Protein AF-A0A0W0DKJ3-F1 (afdb_monomer_lite)

Foldseek 3Di:
DVVVVVVVVVVVVVVVVVVVVVVVVVVVVVVVVLVVVVVVPVVDDDDDDRVVVVVVVVVVVVVVVVVVVVVVLVVLVVVCVVVVHDSVVSCVVVVHDPDPD

Radius of gyration: 24.48 Å; chains: 1; bounding box: 47×45×58 Å

Secondary structure (DSSP, 8-state):
-HHHHHHHHHHHHHHHHHHHHHHHHHHHHHHHHHHHHHHHHTTS-TT---HHHHHHHHHHHHHHHHHHHHHHHHHHHHHHHHHTS-HHHHHHHTT--SS--

Structure (mmCIF, N/CA/C/O backbone):
data_AF-A0A0W0DKJ3-F1
#
_entry.id   AF-A0A0W0DKJ3-F1
#
loop_
_atom_site.group_PDB
_atom_site.id
_atom_site.type_symbol
_atom_site.label_atom_id
_atom_site.label_alt_id
_atom_site.label_comp_id
_atom_site.label_asym_id
_atom_site.label_entity_id
_atom_site.label_seq_id
_atom_site.pdbx_PDB_ins_code
_atom_site.Cartn_x
_atom_site.Cartn_y
_atom_site.Cartn_z
_atom_site.occupancy
_atom_site.B_iso_or_equiv
_atom_site.auth_seq_id
_atom_site.auth_comp_id
_atom_site.auth_asym_id
_atom_site.auth_atom_id
_atom_site.pdbx_PDB_model_num
ATOM 1 N N . MET A 1 1 ? -17.952 -22.153 -36.289 1.00 56.47 1 MET A N 1
ATOM 2 C CA . MET A 1 1 ? -18.093 -21.346 -35.056 1.00 56.47 1 MET A CA 1
ATOM 3 C C . MET A 1 1 ? -16.940 -21.599 -34.083 1.00 56.47 1 MET A C 1
ATOM 5 O O . MET A 1 1 ? -16.276 -20.640 -33.734 1.00 56.47 1 MET A O 1
ATOM 9 N N . MET A 1 2 ? -16.614 -22.849 -33.714 1.00 56.44 2 MET A N 1
ATOM 10 C CA . MET A 1 2 ? -15.441 -23.153 -32.858 1.00 56.44 2 MET A CA 1
ATOM 11 C C . MET A 1 2 ? -14.093 -22.672 -33.439 1.00 56.44 2 MET A C 1
ATOM 13 O O . MET A 1 2 ? -13.281 -22.102 -32.721 1.00 56.44 2 MET A O 1
ATOM 17 N N . THR A 1 3 ? -13.898 -22.807 -34.752 1.00 61.28 3 THR A N 1
ATOM 18 C CA . THR A 1 3 ? -12.678 -22.378 -35.465 1.00 61.28 3 THR A CA 1
ATOM 19 C C . THR A 1 3 ? -12.443 -20.864 -35.468 1.00 61.28 3 THR A C 1
ATOM 21 O O . THR A 1 3 ? -11.305 -20.420 -35.592 1.00 61.28 3 THR A O 1
ATOM 24 N N . ASP A 1 4 ? -13.510 -20.076 -35.329 1.00 76.69 4 ASP A N 1
ATOM 25 C CA . ASP A 1 4 ? -13.472 -18.608 -35.313 1.00 76.69 4 ASP A CA 1
ATOM 26 C C . ASP A 1 4 ? -13.035 -18.090 -33.932 1.00 76.69 4 ASP A C 1
ATOM 28 O O . ASP A 1 4 ? -12.144 -17.252 -33.813 1.00 76.69 4 ASP A O 1
ATOM 32 N N . ILE A 1 5 ? -13.546 -18.717 -32.866 1.00 82.00 5 ILE A N 1
ATOM 33 C CA . ILE A 1 5 ? -13.148 -18.438 -31.477 1.00 82.00 5 ILE A CA 1
ATOM 34 C C . ILE A 1 5 ? -11.671 -18.801 -31.248 1.00 82.00 5 ILE A C 1
ATOM 36 O O . ILE A 1 5 ? -10.924 -18.047 -30.628 1.00 82.00 5 ILE A O 1
ATOM 40 N N . GLU A 1 6 ? -11.209 -19.930 -31.786 1.00 85.81 6 GLU A N 1
ATOM 41 C CA . GLU A 1 6 ? -9.794 -20.322 -31.724 1.00 85.81 6 GLU A CA 1
ATOM 42 C C . GLU A 1 6 ? -8.879 -19.378 -32.523 1.00 85.81 6 GLU A C 1
ATOM 44 O O . GLU A 1 6 ? -7.713 -19.186 -32.166 1.00 85.81 6 GLU A O 1
ATOM 49 N N . GLY A 1 7 ? -9.391 -18.781 -33.603 1.00 84.94 7 GLY A N 1
ATOM 50 C CA . GLY A 1 7 ? -8.728 -17.697 -34.332 1.00 84.94 7 GLY A CA 1
ATOM 51 C C . GLY A 1 7 ? -8.540 -16.465 -33.450 1.00 84.94 7 GLY A C 1
ATOM 52 O O . GLY A 1 7 ? -7.407 -16.045 -33.214 1.00 84.94 7 GLY A O 1
ATOM 53 N N . GLN A 1 8 ? -9.629 -15.973 -32.861 1.00 90.12 8 GLN A N 1
ATOM 54 C CA . GLN A 1 8 ? -9.622 -14.796 -31.989 1.00 90.12 8 GLN A CA 1
ATOM 55 C C . GLN A 1 8 ? -8.736 -14.982 -30.750 1.00 90.12 8 GLN A C 1
ATOM 57 O O . GLN A 1 8 ? -7.978 -14.087 -30.388 1.00 90.12 8 GLN A O 1
ATOM 62 N N . ILE A 1 9 ? -8.751 -16.163 -30.119 1.00 89.12 9 ILE A N 1
ATOM 63 C CA . ILE A 1 9 ? -7.879 -16.466 -28.969 1.00 89.12 9 ILE A CA 1
ATOM 64 C C . ILE A 1 9 ? -6.395 -16.406 -29.358 1.00 89.12 9 ILE A C 1
ATOM 66 O O . ILE A 1 9 ? -5.564 -15.979 -28.552 1.00 89.12 9 ILE A O 1
ATOM 70 N N . ARG A 1 10 ? -6.035 -16.832 -30.575 1.00 90.69 10 ARG A N 1
ATOM 71 C CA . ARG A 1 10 ? -4.651 -16.743 -31.065 1.00 90.69 10 ARG A CA 1
ATOM 72 C C . ARG A 1 10 ? -4.232 -15.297 -31.302 1.00 90.69 10 ARG A C 1
ATOM 74 O O . ARG A 1 10 ? -3.151 -14.914 -30.860 1.00 90.69 10 ARG A O 1
ATOM 81 N N . GLU A 1 11 ? -5.091 -14.495 -31.919 1.00 91.06 11 GLU A N 1
ATOM 82 C CA . GLU A 1 11 ? -4.829 -13.071 -32.152 1.00 91.06 11 GLU A CA 1
ATOM 83 C C . GLU A 1 11 ? -4.720 -12.276 -30.847 1.00 91.06 11 GLU A C 1
ATOM 85 O O . GLU A 1 11 ? -3.821 -11.446 -30.702 1.00 91.06 11 GLU A O 1
ATOM 90 N N . LEU A 1 12 ? -5.576 -12.561 -29.862 1.00 91.75 12 LEU A N 1
ATOM 91 C CA . LEU A 1 12 ? -5.529 -11.8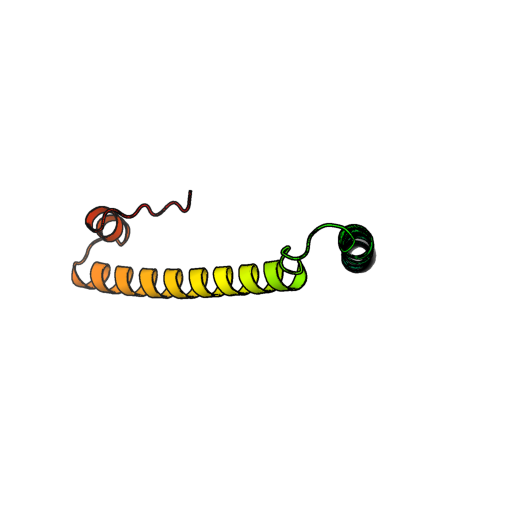94 -28.560 1.00 91.75 12 LEU A CA 1
ATOM 92 C C . LEU A 1 12 ? -4.226 -12.208 -27.814 1.00 91.75 12 LEU A C 1
ATOM 94 O O . LEU A 1 12 ? -3.619 -11.324 -27.213 1.00 91.75 12 LEU A O 1
ATOM 98 N N . LYS A 1 13 ? -3.767 -13.465 -27.874 1.00 94.00 13 LYS A N 1
ATOM 99 C CA . LYS A 1 13 ? -2.489 -13.878 -27.277 1.00 94.00 13 LYS A CA 1
ATOM 100 C C . LYS A 1 13 ? -1.300 -13.199 -27.952 1.00 94.00 13 LYS A C 1
ATOM 102 O O . LYS A 1 13 ? -0.376 -12.796 -27.251 1.00 94.00 13 LYS A O 1
ATOM 107 N N . ALA A 1 14 ? -1.332 -13.047 -29.276 1.00 92.62 14 ALA A N 1
ATOM 108 C CA . ALA A 1 14 ? -0.290 -12.337 -30.012 1.00 92.62 14 ALA A CA 1
ATOM 109 C C . ALA A 1 14 ? -0.202 -10.862 -29.581 1.00 92.62 14 ALA A C 1
ATOM 111 O O . ALA A 1 14 ? 0.882 -10.396 -29.232 1.00 92.62 14 ALA A O 1
ATOM 112 N N . HIS A 1 15 ? -1.341 -10.169 -29.482 1.00 93.06 15 HIS A N 1
ATOM 113 C CA . HIS A 1 15 ? -1.389 -8.788 -28.990 1.00 93.06 15 HIS A CA 1
ATOM 114 C C . HIS A 1 15 ? -0.925 -8.653 -27.535 1.00 93.06 15 HIS A C 1
ATOM 116 O O . HIS A 1 15 ? -0.257 -7.684 -27.184 1.00 93.06 15 HIS A O 1
ATOM 122 N N . LEU A 1 16 ? -1.247 -9.620 -26.670 1.00 92.06 16 LEU A N 1
ATOM 123 C CA . LEU A 1 16 ? -0.812 -9.602 -25.271 1.00 92.06 16 LEU A CA 1
ATOM 124 C C . LEU A 1 16 ? 0.721 -9.671 -25.176 1.00 92.06 16 LEU A C 1
ATOM 126 O O . LEU A 1 16 ? 1.332 -8.897 -24.440 1.00 92.06 16 LEU A O 1
ATOM 130 N N . VAL A 1 17 ? 1.346 -10.546 -25.970 1.00 95.31 17 VAL A N 1
ATOM 131 C CA . VAL A 1 17 ? 2.810 -10.648 -26.056 1.00 95.31 17 VAL A CA 1
ATOM 132 C C . VAL A 1 17 ? 3.422 -9.349 -26.582 1.00 95.31 17 VAL A C 1
ATOM 134 O O . VAL A 1 17 ? 4.413 -8.873 -26.029 1.00 95.31 17 VAL A O 1
ATOM 137 N N . GLU A 1 18 ? 2.823 -8.744 -27.605 1.00 95.06 18 GLU A N 1
ATOM 138 C CA . GLU A 1 18 ? 3.288 -7.471 -28.157 1.00 95.06 18 GLU A CA 1
ATOM 139 C C . GLU A 1 18 ? 3.228 -6.339 -27.124 1.00 95.06 18 GLU A C 1
ATOM 141 O O . GLU A 1 18 ? 4.223 -5.645 -26.905 1.00 95.06 18 GLU A O 1
ATOM 146 N N . LEU A 1 19 ? 2.105 -6.199 -26.418 1.00 92.31 19 LEU A N 1
ATOM 147 C CA . LEU A 1 19 ? 1.938 -5.200 -25.360 1.00 92.31 19 LEU A CA 1
ATOM 148 C C . LEU A 1 19 ? 2.928 -5.411 -24.209 1.00 92.31 19 LEU A C 1
ATOM 150 O O . LEU A 1 19 ? 3.470 -4.445 -23.668 1.00 92.31 19 LEU A O 1
ATOM 154 N N . GLN A 1 20 ? 3.214 -6.661 -23.841 1.00 91.62 20 GLN A N 1
ATOM 155 C CA . GLN A 1 20 ? 4.241 -6.972 -22.843 1.00 91.62 20 GLN A CA 1
ATOM 156 C C . GLN A 1 20 ? 5.637 -6.554 -23.310 1.00 91.62 20 GLN A C 1
ATOM 158 O O . GLN A 1 20 ? 6.415 -6.016 -22.517 1.00 91.62 20 GLN A O 1
ATOM 163 N N . LEU A 1 21 ? 5.947 -6.762 -24.592 1.00 93.12 21 LEU A N 1
ATOM 164 C CA . LEU A 1 21 ? 7.213 -6.349 -25.185 1.00 93.12 21 LEU A CA 1
ATOM 165 C C . LEU A 1 21 ? 7.344 -4.820 -25.197 1.00 93.12 21 LEU A C 1
ATOM 167 O O . LEU A 1 21 ? 8.378 -4.286 -24.796 1.00 93.12 21 LEU A O 1
ATOM 171 N N . GLN A 1 22 ? 6.278 -4.117 -25.589 1.00 91.12 22 GLN A N 1
ATOM 172 C CA . GLN A 1 22 ? 6.221 -2.655 -25.586 1.00 91.12 22 GLN A CA 1
ATOM 173 C C . GLN A 1 22 ? 6.376 -2.084 -24.176 1.00 91.12 22 GLN A C 1
ATOM 175 O O . GLN A 1 22 ? 7.134 -1.134 -23.988 1.00 91.12 22 GLN A O 1
ATOM 180 N N . ARG A 1 23 ? 5.723 -2.686 -23.174 1.00 92.81 23 ARG A N 1
ATOM 181 C CA . ARG A 1 23 ? 5.881 -2.296 -21.767 1.00 92.81 23 ARG A CA 1
ATOM 182 C C . ARG A 1 23 ? 7.332 -2.434 -21.317 1.00 92.81 23 ARG A C 1
ATOM 184 O O . ARG A 1 23 ? 7.886 -1.489 -20.766 1.00 92.81 23 ARG A O 1
ATOM 191 N N . LYS A 1 24 ? 7.963 -3.576 -21.604 1.00 90.50 24 LYS A N 1
ATOM 192 C CA . LYS A 1 24 ? 9.370 -3.812 -21.256 1.00 90.50 24 LYS A CA 1
ATOM 193 C C . LYS A 1 24 ? 10.300 -2.804 -21.940 1.00 90.50 24 LYS A C 1
ATOM 195 O O . LYS A 1 24 ? 11.194 -2.262 -21.299 1.00 90.50 24 LYS A O 1
ATOM 200 N N . TYR A 1 25 ? 10.060 -2.514 -23.216 1.00 90.75 25 TYR A N 1
ATOM 201 C CA . TYR A 1 25 ? 10.804 -1.497 -23.957 1.00 90.75 25 TYR A CA 1
ATOM 202 C C . TYR A 1 25 ? 10.634 -0.096 -23.349 1.00 90.75 25 TYR A C 1
ATOM 204 O O . TYR A 1 25 ? 11.609 0.646 -23.227 1.00 90.75 25 TYR A O 1
ATOM 212 N N . LEU A 1 26 ? 9.416 0.272 -22.938 1.00 87.81 26 LEU A N 1
ATOM 213 C CA . LEU A 1 26 ? 9.155 1.546 -22.267 1.00 87.81 26 LEU A CA 1
ATOM 214 C C . LEU A 1 26 ? 9.882 1.643 -20.922 1.00 87.81 26 LEU A C 1
ATOM 216 O O . LEU A 1 26 ? 10.476 2.683 -20.648 1.00 87.81 26 LEU A O 1
ATOM 220 N N . ASP A 1 27 ? 9.883 0.571 -20.126 1.00 82.62 27 ASP A N 1
ATOM 221 C CA . ASP A 1 27 ? 10.600 0.509 -18.847 1.00 82.62 27 ASP A CA 1
ATOM 222 C C . ASP A 1 27 ? 12.112 0.723 -19.058 1.00 82.62 27 ASP A C 1
ATOM 224 O O . ASP A 1 27 ? 12.745 1.536 -18.380 1.00 82.62 27 ASP A O 1
ATOM 228 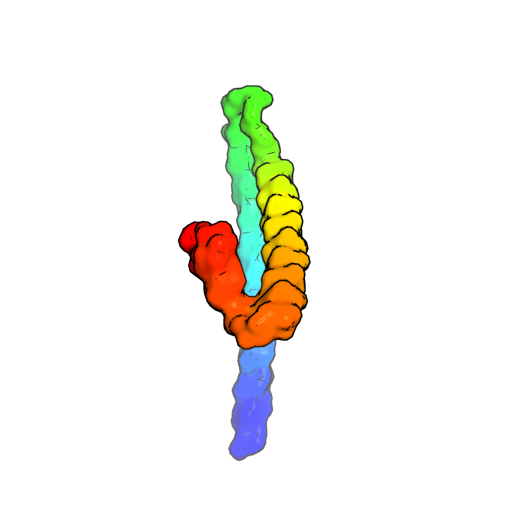N N . GLU A 1 28 ? 12.697 0.054 -20.055 1.00 85.62 28 GLU A N 1
ATOM 229 C CA . GLU A 1 28 ? 14.111 0.215 -20.414 1.00 85.62 28 GLU A CA 1
ATOM 230 C C . GLU A 1 28 ? 14.422 1.633 -20.913 1.00 85.62 28 GLU A C 1
ATOM 232 O O . GLU A 1 28 ? 15.413 2.244 -20.496 1.00 85.62 28 GLU A O 1
ATOM 237 N N . LYS A 1 29 ? 13.558 2.196 -21.765 1.00 86.44 29 LYS A N 1
ATOM 238 C CA . LYS A 1 29 ? 13.700 3.560 -22.284 1.0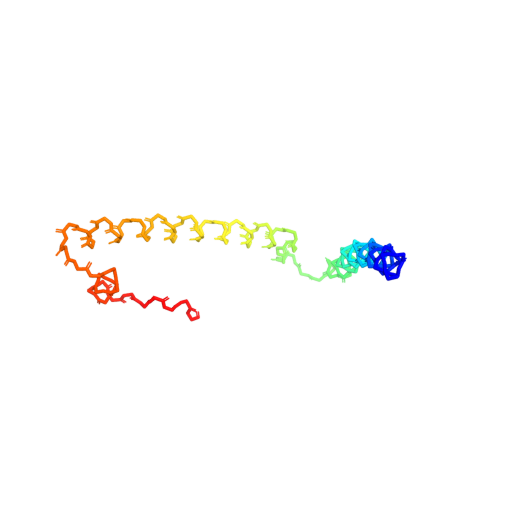0 86.44 29 LYS A CA 1
ATOM 239 C C . LYS A 1 29 ? 13.564 4.606 -21.180 1.00 86.44 29 LYS A C 1
ATOM 241 O O . LYS A 1 29 ? 14.320 5.577 -21.177 1.00 86.44 29 LYS A O 1
ATOM 246 N N . PHE A 1 30 ? 12.659 4.400 -20.225 1.00 84.62 30 PHE A N 1
ATOM 247 C CA . PHE A 1 30 ? 12.513 5.259 -19.054 1.00 84.62 30 PHE A CA 1
ATOM 248 C C . PHE A 1 30 ? 13.809 5.280 -18.241 1.00 84.62 30 PHE A C 1
ATOM 250 O O . PHE A 1 30 ? 14.334 6.353 -17.955 1.00 84.62 30 PHE A O 1
ATOM 257 N N . ILE A 1 31 ? 14.395 4.109 -17.967 1.00 81.31 31 ILE A N 1
ATOM 258 C CA . ILE A 1 31 ? 15.681 3.997 -17.263 1.00 81.31 31 ILE A CA 1
ATOM 259 C C . ILE A 1 31 ? 16.809 4.702 -18.032 1.00 81.31 31 ILE A C 1
ATOM 261 O O . ILE A 1 31 ? 17.648 5.364 -17.418 1.00 81.31 31 ILE A O 1
ATOM 265 N N . GLN A 1 32 ? 16.858 4.576 -19.361 1.00 80.31 32 GLN A N 1
ATOM 266 C CA . GLN A 1 32 ? 17.885 5.229 -20.182 1.00 80.31 32 GLN A CA 1
ATOM 267 C C . GLN A 1 32 ? 17.763 6.753 -20.174 1.00 80.31 32 GLN A C 1
ATOM 269 O O . GLN A 1 32 ? 18.746 7.440 -19.894 1.00 80.31 32 GLN A O 1
ATOM 274 N N . LEU A 1 33 ? 16.561 7.277 -20.430 1.00 79.00 33 LEU A N 1
ATOM 275 C CA . LEU A 1 33 ? 16.299 8.716 -20.377 1.00 79.00 33 LEU A CA 1
ATOM 276 C C . LEU A 1 33 ? 16.645 9.264 -18.995 1.00 79.00 33 LEU A C 1
ATOM 278 O O . LEU A 1 33 ? 17.328 10.281 -18.888 1.00 79.00 33 LEU A O 1
ATOM 282 N N . PHE A 1 34 ? 16.281 8.528 -17.947 1.00 72.62 34 PHE A N 1
ATOM 283 C CA . PHE A 1 34 ? 16.599 8.881 -16.575 1.00 72.62 34 PHE A CA 1
ATOM 284 C C . PHE A 1 34 ? 18.110 8.964 -16.317 1.00 72.62 34 PHE A C 1
ATOM 286 O O . PHE A 1 34 ? 18.594 9.950 -15.764 1.00 72.62 34 PHE A O 1
ATOM 293 N N . LYS A 1 35 ? 18.879 7.961 -16.759 1.00 72.75 35 LYS A N 1
ATOM 294 C CA . LYS A 1 35 ? 20.346 7.966 -16.646 1.00 72.75 35 LYS A CA 1
ATOM 295 C C . LYS A 1 35 ? 20.968 9.152 -17.378 1.00 72.75 35 LYS A C 1
ATOM 297 O O . LYS A 1 35 ? 21.841 9.801 -16.811 1.00 72.75 35 LYS A O 1
ATOM 302 N N . SER A 1 36 ? 20.504 9.453 -18.591 1.00 72.44 36 SER A N 1
ATOM 303 C CA . SER A 1 36 ? 21.015 10.595 -19.358 1.00 72.44 36 SER A CA 1
ATOM 304 C C . SER A 1 36 ? 20.653 11.941 -18.722 1.00 72.44 36 SER A C 1
ATOM 306 O O . SER A 1 36 ? 21.497 12.828 -18.654 1.00 72.44 36 SER A O 1
ATOM 308 N N . ALA A 1 37 ? 19.440 12.083 -18.180 1.00 65.62 37 ALA A N 1
ATOM 309 C CA . ALA A 1 37 ? 19.025 13.284 -17.462 1.00 65.62 37 ALA A CA 1
ATOM 310 C C . ALA A 1 37 ? 19.852 13.483 -16.182 1.00 65.62 37 ALA A C 1
ATOM 312 O O . ALA A 1 37 ? 20.285 14.597 -15.910 1.00 65.62 37 ALA A O 1
ATOM 313 N N . TYR A 1 38 ? 20.137 12.397 -15.453 1.00 58.06 38 TYR A N 1
ATOM 314 C CA . TYR A 1 38 ? 20.984 12.424 -14.262 1.00 58.06 38 TYR A CA 1
ATOM 315 C C . TYR A 1 38 ? 22.442 12.777 -14.588 1.00 58.06 38 TYR A C 1
ATOM 317 O O . TYR A 1 38 ? 23.034 13.619 -13.925 1.00 58.06 38 TYR A O 1
ATOM 325 N N . GLN A 1 39 ? 23.021 12.194 -15.642 1.00 58.66 39 GLN A N 1
ATOM 326 C CA . GLN A 1 39 ? 24.377 12.537 -16.092 1.00 58.66 39 GLN A CA 1
ATOM 327 C C . GLN A 1 39 ? 24.503 14.012 -16.491 1.00 58.66 39 GLN A C 1
ATOM 329 O O . GLN A 1 39 ? 25.527 14.623 -16.214 1.00 58.66 39 GLN A O 1
ATOM 334 N N . ASN A 1 40 ? 23.445 14.598 -17.054 1.00 58.09 40 ASN A N 1
ATOM 335 C CA . ASN A 1 40 ? 23.410 16.014 -17.418 1.00 58.09 40 ASN A CA 1
ATOM 336 C C . ASN A 1 40 ? 23.146 16.960 -16.226 1.00 58.09 40 ASN A C 1
ATOM 338 O O . ASN A 1 40 ? 23.356 18.165 -16.361 1.00 58.09 40 ASN A O 1
ATOM 342 N N . SER A 1 41 ? 22.676 16.456 -15.075 1.00 53.06 41 SER A N 1
ATOM 343 C CA . SER A 1 41 ? 22.404 17.262 -13.871 1.00 53.06 41 SER A CA 1
ATOM 344 C C . SER A 1 41 ? 23.517 17.214 -12.819 1.00 53.06 41 SER A C 1
ATOM 346 O O . SER A 1 41 ? 23.558 18.079 -11.953 1.00 53.06 41 SER A O 1
ATOM 348 N N . VAL A 1 42 ? 24.423 16.229 -12.875 1.00 51.09 42 VAL A N 1
ATOM 349 C CA . VAL A 1 42 ? 25.499 16.030 -11.876 1.00 51.09 42 VAL A CA 1
ATOM 350 C C . VAL A 1 42 ? 26.592 17.116 -11.925 1.00 51.09 42 VAL A C 1
ATOM 352 O O . VAL A 1 42 ? 27.340 17.261 -10.964 1.00 51.09 42 VAL A O 1
ATOM 355 N N . ASP A 1 43 ? 26.625 17.964 -12.958 1.00 52.16 43 ASP A N 1
ATOM 356 C CA . ASP A 1 43 ? 27.533 19.123 -13.009 1.00 52.16 43 ASP A CA 1
ATOM 357 C C . ASP A 1 43 ? 27.002 20.368 -12.264 1.00 52.16 43 ASP A C 1
ATOM 359 O O . ASP A 1 43 ? 27.673 21.403 -12.228 1.00 52.16 43 ASP A O 1
ATOM 363 N N . LYS A 1 44 ? 25.809 20.306 -11.650 1.00 54.69 44 LYS A N 1
ATOM 364 C CA . LYS A 1 44 ? 25.250 21.408 -10.850 1.00 54.69 44 LYS A CA 1
ATOM 365 C C . LYS A 1 44 ? 24.617 20.893 -9.551 1.00 54.69 44 LYS A C 1
ATOM 367 O O . LYS A 1 44 ? 23.526 20.345 -9.559 1.00 54.69 44 LYS A O 1
ATOM 372 N N . GLU A 1 45 ? 25.311 21.193 -8.454 1.00 53.41 45 GLU A N 1
ATOM 373 C CA . GLU A 1 45 ? 24.930 21.075 -7.034 1.00 53.41 45 GLU A CA 1
ATOM 374 C C . GLU A 1 45 ? 25.255 19.751 -6.298 1.00 53.41 45 GLU A C 1
ATOM 376 O O . GLU A 1 45 ? 24.805 18.677 -6.694 1.00 53.41 45 GLU A O 1
ATOM 381 N N . PRO A 1 46 ? 26.012 19.814 -5.179 1.00 51.12 46 PRO A N 1
ATOM 382 C CA . PRO A 1 46 ? 26.555 18.640 -4.491 1.00 51.12 46 PRO A CA 1
ATOM 383 C C . PRO A 1 46 ? 25.599 17.930 -3.511 1.00 51.12 46 PRO A C 1
ATOM 385 O O . PRO A 1 46 ? 26.043 16.999 -2.845 1.00 51.12 46 PRO A O 1
ATOM 388 N N . ASP A 1 47 ? 24.321 18.316 -3.412 1.00 54.28 47 ASP A N 1
ATOM 389 C CA . ASP A 1 47 ? 23.427 17.841 -2.332 1.00 54.28 47 ASP A CA 1
ATOM 390 C C . ASP A 1 47 ? 22.136 17.139 -2.799 1.00 54.28 47 ASP A C 1
ATOM 392 O O . ASP A 1 47 ? 21.274 16.792 -1.989 1.00 54.28 47 ASP A O 1
ATOM 396 N N . MET A 1 48 ? 21.977 16.870 -4.102 1.00 59.75 48 MET A N 1
ATOM 397 C CA . MET A 1 48 ? 20.808 16.128 -4.585 1.00 59.75 48 MET A CA 1
ATOM 398 C C . MET A 1 48 ? 20.989 14.614 -4.407 1.00 59.75 48 MET A C 1
ATOM 400 O O . MET A 1 48 ? 21.804 13.964 -5.069 1.00 59.75 48 MET A O 1
ATOM 404 N N . GLU A 1 49 ? 20.195 14.036 -3.502 1.00 63.12 49 GLU A N 1
ATOM 405 C CA . GLU A 1 49 ? 20.132 12.595 -3.263 1.00 63.12 49 GLU A CA 1
ATOM 406 C C . GLU A 1 49 ? 19.862 11.862 -4.590 1.00 63.12 49 GLU A C 1
ATOM 408 O O . GLU A 1 49 ? 18.921 12.189 -5.313 1.00 63.12 49 GLU A O 1
ATOM 413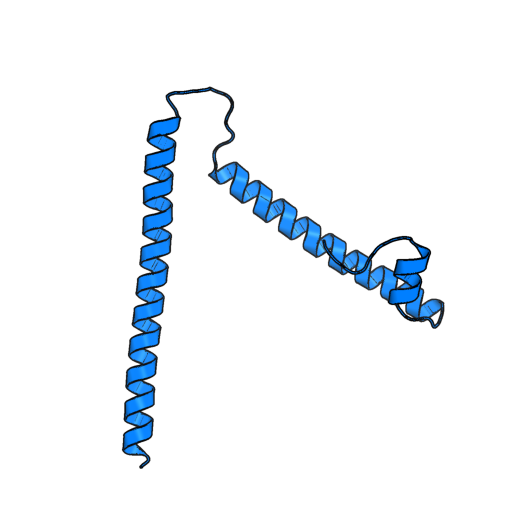 N N . SER A 1 50 ? 20.713 10.885 -4.946 1.00 74.38 50 SER A N 1
ATOM 414 C CA . SER A 1 50 ? 20.571 10.155 -6.213 1.00 74.38 50 SER A CA 1
ATOM 415 C C . SER A 1 50 ? 19.133 9.643 -6.357 1.00 74.38 50 SER A C 1
ATOM 417 O O . SER A 1 50 ? 18.613 9.033 -5.422 1.00 74.38 50 SER A O 1
ATOM 419 N N . PRO A 1 51 ? 18.484 9.806 -7.512 1.00 70.44 51 PRO A N 1
ATOM 420 C CA . PRO A 1 51 ? 17.095 9.399 -7.678 1.00 70.44 51 PRO A CA 1
ATOM 421 C C . PRO A 1 51 ? 16.836 7.917 -7.397 1.00 70.44 51 PRO A C 1
ATOM 423 O O . PRO A 1 51 ? 15.758 7.550 -6.942 1.00 70.44 51 PRO A O 1
ATOM 426 N N . VAL A 1 52 ? 17.849 7.063 -7.578 1.00 73.56 52 VAL A N 1
ATOM 427 C CA . VAL A 1 52 ? 17.799 5.652 -7.166 1.00 73.56 52 VAL A CA 1
ATOM 428 C C . VAL A 1 52 ? 17.582 5.524 -5.653 1.00 73.56 52 VAL A C 1
ATOM 430 O O . VAL A 1 52 ? 16.786 4.698 -5.212 1.00 73.56 52 VAL A O 1
ATOM 433 N N . LYS A 1 53 ? 18.247 6.363 -4.849 1.00 72.81 53 LYS A N 1
ATOM 434 C CA . LYS A 1 53 ? 18.056 6.424 -3.394 1.00 72.81 53 LYS A CA 1
ATOM 435 C C . LYS A 1 53 ? 16.680 6.980 -3.029 1.00 72.81 53 LYS A C 1
ATOM 437 O O . LYS A 1 53 ? 16.045 6.420 -2.142 1.00 72.81 53 LYS A O 1
ATOM 442 N N . ILE A 1 54 ? 16.193 8.004 -3.734 1.00 76.75 54 ILE A N 1
ATOM 443 C CA . ILE A 1 54 ? 14.846 8.563 -3.517 1.00 76.75 54 ILE A CA 1
ATOM 444 C C . ILE A 1 54 ? 13.777 7.490 -3.761 1.00 76.75 54 ILE A C 1
ATOM 446 O O . ILE A 1 54 ? 12.905 7.281 -2.920 1.00 76.75 54 ILE A O 1
ATOM 450 N N . ILE A 1 55 ? 13.884 6.748 -4.867 1.00 72.06 55 ILE A N 1
ATOM 451 C CA . ILE A 1 55 ? 12.968 5.649 -5.198 1.00 72.06 55 ILE A CA 1
ATOM 452 C C . ILE A 1 55 ? 13.059 4.535 -4.152 1.00 72.06 55 ILE A C 1
ATOM 454 O O . ILE A 1 55 ? 12.034 4.081 -3.649 1.00 72.06 55 ILE A O 1
ATOM 458 N N . ALA A 1 56 ? 14.269 4.116 -3.774 1.00 72.00 56 ALA A N 1
ATOM 459 C CA . ALA A 1 56 ? 14.453 3.087 -2.754 1.00 72.00 56 ALA A CA 1
ATOM 460 C C . ALA A 1 56 ? 13.852 3.504 -1.399 1.00 72.00 56 ALA A C 1
ATOM 462 O O . ALA A 1 56 ? 13.202 2.697 -0.732 1.00 72.00 56 ALA A O 1
ATOM 463 N N . LYS A 1 57 ? 14.021 4.774 -1.012 1.00 79.69 57 LYS A N 1
ATOM 464 C CA . LYS A 1 57 ? 13.423 5.353 0.194 1.00 79.69 57 LYS A CA 1
ATOM 465 C C . LYS A 1 57 ? 11.902 5.364 0.104 1.00 79.69 57 LYS A C 1
ATOM 467 O O . LYS A 1 57 ? 11.253 4.919 1.043 1.00 79.69 57 LYS A O 1
ATOM 472 N N . HIS A 1 58 ? 11.340 5.784 -1.026 1.00 77.25 58 HIS A N 1
ATOM 473 C CA . HIS A 1 58 ? 9.896 5.793 -1.241 1.00 77.25 58 HIS A CA 1
ATOM 474 C C . HIS A 1 58 ? 9.291 4.382 -1.170 1.00 77.25 58 HIS A C 1
ATOM 476 O O . HIS A 1 58 ? 8.328 4.169 -0.438 1.00 77.25 58 HIS A O 1
ATOM 482 N N . ILE A 1 59 ? 9.900 3.396 -1.840 1.00 75.38 59 ILE A N 1
ATOM 483 C CA . ILE A 1 59 ? 9.474 1.987 -1.780 1.00 75.38 59 ILE A CA 1
ATOM 484 C C . ILE A 1 59 ? 9.503 1.474 -0.336 1.00 75.38 59 ILE A C 1
ATOM 486 O O . ILE A 1 59 ? 8.558 0.824 0.114 1.00 75.38 59 ILE A O 1
ATOM 490 N N . LYS A 1 60 ? 10.573 1.781 0.407 1.00 84.69 60 LYS A N 1
ATOM 491 C CA . LYS A 1 60 ? 10.700 1.387 1.813 1.00 84.69 60 LYS A CA 1
ATOM 492 C C . LYS A 1 60 ? 9.614 2.032 2.676 1.00 84.69 60 LYS A C 1
ATOM 494 O O . LYS A 1 60 ? 8.961 1.325 3.434 1.00 84.69 60 LYS A O 1
ATOM 499 N N . SER A 1 61 ? 9.401 3.339 2.540 1.00 82.56 61 SER A N 1
ATOM 500 C CA . SER A 1 61 ? 8.367 4.072 3.275 1.00 82.56 61 SER A CA 1
ATOM 501 C C . SER A 1 61 ? 6.970 3.531 2.987 1.00 82.56 61 SER A C 1
ATOM 503 O O . SER A 1 61 ? 6.208 3.318 3.924 1.00 82.56 61 SER A O 1
ATOM 505 N N . LEU A 1 62 ? 6.654 3.237 1.723 1.00 84.56 62 LEU A N 1
ATOM 506 C CA . LEU A 1 62 ? 5.359 2.682 1.337 1.00 84.56 62 LEU A CA 1
ATOM 507 C C . LEU A 1 62 ? 5.141 1.283 1.927 1.00 84.56 62 LEU A C 1
ATOM 509 O O . LEU A 1 62 ? 4.063 0.982 2.434 1.00 84.56 62 LEU A O 1
ATOM 513 N N . LYS A 1 63 ? 6.178 0.437 1.913 1.00 85.69 63 LYS A N 1
ATOM 514 C CA . LYS A 1 63 ? 6.126 -0.885 2.544 1.00 85.69 63 LYS A CA 1
ATOM 515 C C . LYS A 1 63 ? 5.867 -0.776 4.048 1.00 85.69 63 LYS A C 1
ATOM 517 O O . LYS A 1 63 ? 4.967 -1.439 4.550 1.00 85.69 63 LYS A O 1
ATOM 522 N N . THR A 1 64 ? 6.611 0.081 4.746 1.00 90.00 64 THR A N 1
ATOM 523 C CA . THR A 1 64 ? 6.432 0.297 6.189 1.00 90.00 64 THR A CA 1
ATOM 524 C C . THR A 1 64 ? 5.053 0.867 6.515 1.00 90.00 64 THR A C 1
ATOM 526 O O . THR A 1 64 ? 4.430 0.417 7.470 1.00 90.00 64 THR A O 1
ATOM 529 N N . TYR A 1 65 ? 4.549 1.812 5.719 1.00 89.69 65 TYR A N 1
ATOM 530 C CA . TYR A 1 65 ? 3.193 2.335 5.881 1.00 89.69 65 TYR A CA 1
ATOM 531 C C . TYR A 1 65 ? 2.144 1.223 5.747 1.00 89.69 65 TYR A C 1
ATOM 533 O O . TYR A 1 65 ? 1.302 1.083 6.630 1.00 89.69 65 TYR A O 1
ATOM 541 N N . ASN A 1 66 ? 2.231 0.386 4.706 1.00 90.25 66 ASN A N 1
ATOM 542 C CA . ASN A 1 66 ? 1.289 -0.719 4.511 1.00 90.25 66 ASN A CA 1
ATOM 543 C C . ASN A 1 66 ? 1.325 -1.712 5.680 1.00 90.25 66 ASN A C 1
ATOM 545 O O . ASN A 1 66 ? 0.279 -2.090 6.196 1.00 90.25 66 ASN A O 1
ATOM 549 N N . GLU A 1 67 ? 2.521 -2.090 6.139 1.00 94.19 67 GLU A N 1
ATOM 550 C CA . GLU A 1 67 ? 2.683 -2.986 7.289 1.00 94.19 67 GLU A CA 1
ATOM 551 C C . GLU A 1 67 ? 2.063 -2.394 8.565 1.00 94.19 67 GLU A C 1
ATOM 553 O O . GLU A 1 67 ? 1.335 -3.087 9.276 1.00 94.19 67 GLU A O 1
ATOM 558 N N . LEU A 1 68 ? 2.303 -1.107 8.838 1.00 91.69 68 LEU A N 1
ATOM 559 C CA . LEU A 1 68 ? 1.739 -0.416 10.000 1.00 91.69 68 LEU A CA 1
ATOM 560 C C . LEU A 1 68 ? 0.219 -0.298 9.920 1.00 91.69 68 LEU A C 1
ATOM 562 O O . LEU A 1 68 ? -0.461 -0.577 10.907 1.00 91.69 68 LEU A O 1
ATOM 566 N N . ARG A 1 69 ? -0.319 0.081 8.758 1.00 89.94 69 ARG A N 1
ATOM 567 C CA . ARG A 1 69 ? -1.762 0.183 8.531 1.00 89.94 69 ARG A CA 1
ATOM 568 C C . ARG A 1 69 ? -2.443 -1.164 8.753 1.00 89.94 69 ARG A C 1
ATOM 570 O O . ARG A 1 69 ? -3.446 -1.232 9.456 1.00 89.94 69 ARG A O 1
ATOM 577 N N . ASP A 1 70 ? -1.885 -2.240 8.207 1.00 93.31 70 ASP A N 1
ATOM 578 C CA . ASP A 1 70 ? -2.469 -3.575 8.315 1.00 93.31 70 ASP A CA 1
ATOM 579 C C . ASP A 1 70 ? -2.436 -4.100 9.763 1.00 93.31 70 ASP A C 1
ATOM 581 O O . ASP A 1 70 ? -3.398 -4.717 10.225 1.00 93.31 70 ASP A O 1
ATOM 585 N N . VAL A 1 71 ? -1.354 -3.842 10.510 1.00 94.81 71 VAL A N 1
ATOM 586 C CA . VAL A 1 71 ? -1.282 -4.163 11.948 1.00 94.81 71 VAL A CA 1
ATOM 587 C C . VAL A 1 71 ? -2.270 -3.312 12.748 1.00 9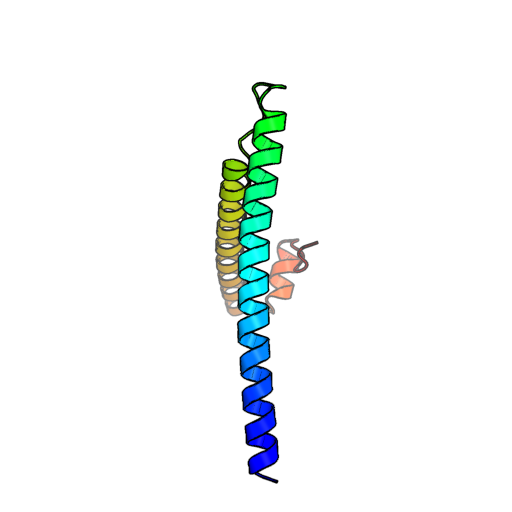4.81 71 VAL A C 1
ATOM 589 O O . VAL A 1 71 ? -2.994 -3.851 13.583 1.00 94.81 71 VAL A O 1
ATOM 592 N N . GLY A 1 72 ? -2.342 -2.009 12.472 1.00 91.81 72 GLY A N 1
ATOM 593 C CA . GLY A 1 72 ? -3.273 -1.090 13.125 1.00 91.81 72 GLY A CA 1
ATOM 594 C C . GLY A 1 72 ? -4.733 -1.491 12.916 1.00 91.81 72 GLY A C 1
ATOM 595 O O . GLY A 1 72 ? -5.491 -1.550 13.879 1.00 91.81 72 GLY A O 1
ATOM 596 N N . LEU A 1 73 ? -5.108 -1.865 11.690 1.00 92.88 73 LEU A N 1
ATOM 597 C CA . LEU A 1 73 ? -6.447 -2.364 11.366 1.00 92.88 73 LEU A CA 1
ATOM 598 C C . LEU A 1 73 ? -6.786 -3.647 12.126 1.00 92.88 73 LEU A C 1
ATOM 600 O O . LEU A 1 73 ? -7.888 -3.769 12.653 1.00 92.88 73 LEU A O 1
ATOM 604 N N . LYS A 1 74 ? -5.844 -4.592 12.232 1.00 95.19 74 LYS A N 1
ATOM 605 C CA . LYS A 1 74 ? -6.052 -5.820 13.015 1.00 95.19 74 LYS A CA 1
ATOM 606 C C . LYS A 1 74 ? -6.277 -5.520 14.492 1.00 95.19 74 LYS A C 1
ATOM 608 O O . LYS A 1 74 ? -7.169 -6.103 15.095 1.00 95.19 74 LYS A O 1
ATOM 613 N N . LEU A 1 75 ? -5.497 -4.604 15.064 1.00 93.94 75 LEU A N 1
ATOM 614 C CA . LEU A 1 75 ? -5.662 -4.192 16.458 1.00 93.94 75 LEU A CA 1
ATOM 615 C C . LEU A 1 75 ? -7.009 -3.498 16.678 1.00 93.94 75 LEU A C 1
ATOM 617 O O . LEU A 1 75 ? -7.719 -3.838 17.621 1.00 93.94 75 LEU A O 1
ATOM 621 N N . ALA A 1 76 ? -7.387 -2.580 15.787 1.00 92.31 76 ALA A N 1
ATOM 622 C CA . ALA A 1 76 ? -8.681 -1.910 15.840 1.00 92.31 76 ALA A CA 1
ATOM 623 C C . ALA A 1 76 ? -9.843 -2.910 15.737 1.00 92.31 76 ALA A C 1
ATOM 625 O O . ALA A 1 76 ? -10.815 -2.779 16.475 1.00 92.31 76 ALA A O 1
ATOM 626 N N . GLN A 1 77 ? -9.720 -3.939 14.890 1.00 93.56 77 GLN A N 1
ATOM 627 C CA . GLN A 1 77 ? -10.709 -5.012 14.798 1.00 93.56 77 GLN A CA 1
ATOM 628 C C . GLN A 1 77 ? -10.818 -5.803 16.106 1.00 93.56 77 GLN A C 1
ATOM 630 O O . GLN A 1 77 ? -11.927 -5.995 16.587 1.00 93.56 77 GLN A O 1
ATOM 635 N N . CYS A 1 78 ? -9.698 -6.193 16.726 1.00 96.19 78 CYS A N 1
ATOM 636 C CA . CYS A 1 78 ? -9.731 -6.896 18.013 1.00 96.19 78 CYS A CA 1
ATOM 637 C C . CYS A 1 78 ? -10.460 -6.082 19.094 1.00 96.19 78 CYS A C 1
ATOM 639 O O . CYS A 1 78 ? -11.291 -6.620 19.818 1.00 96.19 78 CYS A O 1
ATOM 641 N N . VAL A 1 79 ? -10.187 -4.775 19.181 1.00 93.88 79 VAL A N 1
ATOM 642 C CA . VAL A 1 79 ? -10.864 -3.888 20.145 1.00 93.88 79 VAL A CA 1
ATOM 643 C C . VAL A 1 79 ? -12.350 -3.736 19.810 1.00 93.88 79 VAL A C 1
ATOM 645 O O . VAL A 1 79 ? -13.185 -3.717 20.712 1.00 93.88 79 VAL A O 1
ATOM 648 N N . ALA A 1 80 ? -12.693 -3.631 18.523 1.00 95.06 80 ALA A N 1
ATOM 649 C CA . ALA A 1 80 ? -14.077 -3.563 18.065 1.00 95.06 80 ALA A CA 1
ATOM 650 C C . ALA A 1 80 ? -14.858 -4.827 18.459 1.00 95.06 80 ALA A C 1
ATOM 652 O O . ALA A 1 80 ? -15.966 -4.719 18.985 1.00 95.06 80 ALA A O 1
ATOM 653 N N . ASP A 1 81 ? -14.245 -6.000 18.284 1.00 96.38 81 ASP A N 1
ATOM 654 C CA . ASP A 1 81 ? -14.814 -7.296 18.653 1.00 96.38 81 ASP A CA 1
ATOM 655 C C . ASP A 1 81 ? -15.019 -7.403 20.173 1.00 96.38 81 ASP A C 1
ATOM 657 O O . ASP A 1 81 ? -16.092 -7.808 20.623 1.00 96.38 81 ASP A O 1
ATOM 661 N N . GLU A 1 82 ? -14.038 -6.972 20.978 1.00 96.44 82 GLU A N 1
ATOM 662 C CA . GLU A 1 82 ? -14.147 -6.936 22.446 1.00 96.44 82 GLU A CA 1
ATOM 663 C C . GLU A 1 82 ? -15.268 -6.006 22.929 1.00 96.44 82 GLU A C 1
ATOM 665 O O . GLU A 1 82 ? -15.998 -6.335 23.867 1.00 96.44 82 GLU A O 1
ATOM 670 N N . LYS A 1 83 ? -15.424 -4.846 22.283 1.00 94.62 83 LYS A N 1
ATOM 671 C CA . LYS A 1 83 ? -16.469 -3.863 22.603 1.00 94.62 83 LYS A CA 1
ATOM 672 C C . LYS A 1 83 ? -17.821 -4.178 21.953 1.00 94.62 83 LYS A C 1
ATOM 674 O O . LYS A 1 83 ? -18.809 -3.529 22.294 1.00 94.62 83 LYS A O 1
ATOM 679 N N . ASN A 1 84 ? -17.882 -5.157 21.050 1.00 95.19 84 ASN A N 1
ATOM 680 C CA . ASN A 1 84 ? -19.062 -5.505 20.255 1.00 95.19 84 ASN A CA 1
ATOM 681 C C . ASN A 1 84 ? -19.626 -4.304 19.464 1.00 95.19 84 ASN A C 1
ATOM 683 O O . ASN A 1 84 ? -20.834 -4.067 19.406 1.00 95.19 84 ASN A O 1
ATOM 687 N N . VAL A 1 85 ? -18.720 -3.511 18.888 1.00 95.00 85 VAL A N 1
ATOM 688 C CA . VAL A 1 85 ? -19.019 -2.331 18.062 1.00 95.00 85 VAL A CA 1
ATOM 689 C C . VAL A 1 85 ? -18.387 -2.483 16.684 1.00 95.00 85 VAL A C 1
ATOM 691 O O . VAL A 1 85 ? -17.556 -3.356 16.451 1.00 95.00 85 VAL A O 1
ATOM 694 N N . SER A 1 86 ? -18.769 -1.628 15.738 1.00 92.81 86 SER A N 1
ATOM 695 C CA . SER A 1 86 ? -18.121 -1.616 14.426 1.00 92.81 86 SER A CA 1
ATOM 696 C C . SER A 1 86 ? -16.728 -0.982 14.496 1.00 92.81 86 SER A C 1
ATOM 698 O O . SER A 1 86 ? -16.491 -0.046 15.261 1.00 92.81 86 SER A O 1
ATOM 700 N N . ILE A 1 87 ? -15.815 -1.431 13.631 1.00 90.06 87 ILE A N 1
ATOM 701 C CA . ILE A 1 87 ? -14.464 -0.858 13.545 1.00 90.06 87 ILE A CA 1
ATOM 702 C C . ILE A 1 87 ? -14.487 0.648 13.221 1.00 90.06 87 ILE A C 1
ATOM 704 O O . ILE A 1 87 ? -13.638 1.394 13.696 1.00 90.06 87 ILE A O 1
ATOM 708 N N . GLY A 1 88 ? -15.498 1.121 12.479 1.00 89.19 88 GLY A N 1
ATOM 709 C CA . GLY A 1 88 ? -15.690 2.546 12.191 1.00 89.19 88 GLY A CA 1
ATOM 710 C C . GLY A 1 88 ? -15.902 3.388 13.452 1.00 89.19 88 GLY A C 1
ATOM 711 O O . GLY A 1 88 ? -15.325 4.462 13.563 1.00 89.19 88 GLY A O 1
ATOM 712 N N . GLN A 1 89 ? -16.630 2.863 14.441 1.00 89.12 89 GLN A N 1
ATOM 713 C CA . GLN A 1 89 ? -16.832 3.544 15.726 1.00 89.12 89 GLN A CA 1
ATOM 714 C C . GLN A 1 89 ? -15.542 3.614 16.549 1.00 89.12 89 GLN A C 1
ATOM 716 O O . GLN A 1 89 ? -15.324 4.599 17.245 1.00 89.12 89 GLN A O 1
ATOM 721 N N . ILE A 1 90 ? -14.665 2.608 16.440 1.00 92.88 90 ILE A N 1
ATOM 722 C CA . ILE A 1 90 ? -13.331 2.662 17.056 1.00 92.88 90 ILE A CA 1
ATO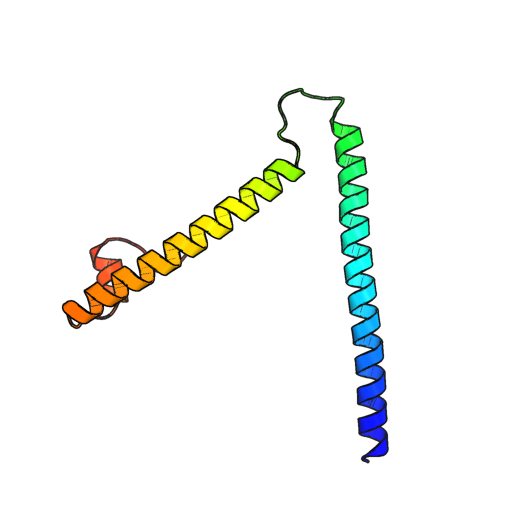M 723 C C . ILE A 1 90 ? -12.489 3.762 16.409 1.00 92.88 90 ILE A C 1
ATOM 725 O O . ILE A 1 90 ? -11.841 4.523 17.119 1.00 92.88 90 ILE A O 1
ATOM 729 N N . PHE A 1 91 ? -12.519 3.879 15.078 1.00 89.50 91 PHE A N 1
ATOM 730 C CA . PHE A 1 91 ? -11.809 4.939 14.358 1.00 89.50 91 PHE A CA 1
ATOM 731 C C . PHE A 1 91 ? -12.327 6.343 14.708 1.00 89.50 91 PHE A C 1
ATOM 733 O O . PHE A 1 91 ? -11.523 7.245 14.944 1.00 89.50 91 PHE A O 1
ATOM 740 N N . GLU A 1 92 ? -13.645 6.514 14.833 1.00 89.62 92 GLU A N 1
ATOM 741 C CA . GLU A 1 92 ? -14.255 7.755 15.327 1.00 89.62 92 GLU A CA 1
ATOM 742 C C . GLU A 1 92 ? -13.835 8.069 16.773 1.00 89.62 92 GLU A C 1
ATOM 744 O O . GLU A 1 92 ? -13.465 9.206 17.066 1.00 89.62 92 GLU A O 1
ATOM 749 N N . GLU A 1 93 ? -13.824 7.070 17.665 1.00 89.56 93 GLU A N 1
ATOM 750 C CA . GLU A 1 93 ? -13.416 7.216 19.073 1.00 89.56 93 GLU A CA 1
ATOM 751 C C . GLU A 1 93 ? -11.962 7.695 19.207 1.00 89.56 93 GLU A C 1
ATOM 753 O O . GLU A 1 93 ? -11.662 8.541 20.051 1.00 89.56 93 GLU A O 1
ATOM 758 N N . ILE A 1 94 ? -11.061 7.194 18.357 1.00 87.62 94 ILE A N 1
ATOM 759 C CA . ILE A 1 94 ? -9.640 7.583 18.357 1.00 87.62 94 ILE A CA 1
ATOM 760 C C . ILE A 1 94 ? -9.341 8.810 17.480 1.00 87.62 94 ILE A C 1
ATOM 762 O O . ILE A 1 94 ? -8.183 9.215 17.379 1.00 87.62 94 ILE A O 1
ATOM 766 N N . GLY A 1 95 ? -10.359 9.417 16.859 1.00 85.50 95 GLY A N 1
ATOM 767 C CA . GLY A 1 95 ? -10.220 10.633 16.054 1.00 85.50 95 GLY A CA 1
ATOM 768 C C . GLY A 1 95 ? -9.491 10.434 14.721 1.00 85.50 95 GLY A C 1
ATOM 769 O O . GLY A 1 95 ? -8.867 11.371 14.225 1.00 85.50 95 GLY A O 1
ATOM 770 N N . ILE A 1 96 ? -9.544 9.231 14.145 1.00 81.81 96 ILE A N 1
ATOM 771 C CA . ILE A 1 96 ? -8.898 8.892 12.871 1.00 81.81 96 ILE A CA 1
ATOM 772 C C . ILE A 1 96 ? -9.966 8.687 11.792 1.00 81.81 96 ILE A C 1
ATOM 774 O O . ILE A 1 96 ? -10.939 7.963 11.981 1.00 81.81 96 ILE A O 1
ATOM 778 N N . SER A 1 97 ? -9.768 9.306 10.628 1.00 78.19 97 SER A N 1
ATOM 779 C CA . SER A 1 97 ? -10.605 9.073 9.449 1.00 78.19 97 SER A CA 1
ATOM 780 C C . SER A 1 97 ? -10.174 7.799 8.720 1.00 78.19 97 SER A C 1
ATOM 782 O O . SER A 1 97 ? -8.987 7.558 8.530 1.00 78.19 97 SER A O 1
ATOM 784 N N . MET A 1 98 ? -11.145 7.015 8.245 1.00 67.88 98 MET A N 1
ATOM 785 C CA . MET A 1 98 ? -10.921 5.852 7.367 1.00 67.88 98 MET A CA 1
ATOM 786 C C . MET A 1 98 ? -10.547 6.236 5.925 1.00 67.88 98 MET A C 1
ATOM 788 O O . MET A 1 98 ? -10.281 5.360 5.103 1.00 67.88 98 MET A O 1
ATOM 792 N N . LYS A 1 99 ? -10.580 7.528 5.587 1.00 69.12 99 LYS A N 1
ATOM 793 C CA . LYS A 1 99 ? -10.117 8.023 4.292 1.00 69.12 99 LYS A CA 1
ATOM 794 C C . LYS A 1 99 ? -8.651 8.415 4.402 1.00 69.12 99 LYS A C 1
ATOM 796 O O . LYS A 1 99 ? -8.326 9.343 5.138 1.00 69.12 99 LYS A O 1
ATOM 801 N N . ASP A 1 100 ? -7.813 7.732 3.632 1.00 60.97 100 ASP A N 1
ATOM 802 C CA . ASP A 1 100 ? -6.510 8.252 3.234 1.00 60.97 100 ASP A CA 1
ATOM 803 C C . ASP A 1 100 ? -6.783 9.419 2.257 1.00 60.97 100 ASP A C 1
ATOM 805 O O . ASP A 1 100 ? -7.111 9.178 1.094 1.00 60.97 100 ASP A O 1
ATOM 809 N N . GLU A 1 101 ? -6.792 10.667 2.744 1.00 48.31 101 GLU A N 1
ATOM 810 C CA . GLU A 1 101 ? -6.801 11.871 1.884 1.00 48.31 101 GLU A CA 1
ATOM 811 C C . GLU A 1 101 ? -5.432 12.117 1.235 1.00 48.31 101 GLU A C 1
ATOM 813 O O . GLU A 1 101 ? -4.398 11.909 1.913 1.00 48.31 101 GLU A O 1
#

Sequence (101 aa):
MMTDIEGQIRELKAHLVELQLQRKYLDEKFIQLFKSAYQNSVDKEPDMESPVKIIAKHIKSLKTYNELRDVGLKLAQCVADEKNVSIGQIFEEIGISMKDE

pLDDT: mean 81.38, std 13.71, range [48.31, 96.44]

InterPro domains:
  IPR010760 DNA repair protein, Swi5 [PF07061] (13-99)
  IPR010760 DNA repair protein, Swi5 [PTHR28529] (12-100)

Organism: Candida glabrata (NCBI:txid5478)